Protein AF-C1GWN7-F1 (afdb_monomer_lite)

Organism: Paracoccidioides lutzii (strain ATCC MYA-826 / Pb01) (NCBI:txid502779)

Structure (mmCIF, N/CA/C/O backbone):
data_AF-C1GWN7-F1
#
_entry.id   AF-C1GWN7-F1
#
loop_
_atom_site.group_PDB
_atom_site.id
_atom_site.type_symbol
_atom_site.label_atom_id
_atom_site.label_alt_id
_atom_site.label_comp_id
_atom_site.label_asym_id
_atom_site.label_entity_id
_atom_site.label_seq_id
_atom_site.pdbx_PDB_ins_code
_atom_site.Cartn_x
_atom_site.Cartn_y
_atom_site.Cartn_z
_atom_site.occupancy
_atom_site.B_iso_or_equiv
_atom_site.auth_seq_id
_atom_site.auth_comp_id
_atom_site.auth_asym_id
_atom_site.auth_atom_id
_atom_site.pdbx_PDB_model_num
ATOM 1 N N . MET A 1 1 ? 1.095 9.911 -1.738 1.00 55.31 1 MET A N 1
ATOM 2 C CA . MET A 1 1 ? -0.088 9.180 -1.244 1.00 55.31 1 MET A CA 1
ATOM 3 C C . MET A 1 1 ? -1.213 9.260 -2.261 1.00 55.31 1 MET A C 1
ATOM 5 O O . MET A 1 1 ? -1.708 10.357 -2.487 1.00 55.31 1 MET A O 1
ATOM 9 N N . PRO A 1 2 ? -1.704 8.148 -2.815 1.00 67.81 2 PRO A N 1
ATOM 10 C CA . PRO A 1 2 ? -3.131 8.040 -3.028 1.00 67.81 2 PRO A CA 1
ATOM 11 C C . PRO A 1 2 ? -3.782 7.811 -1.658 1.00 67.81 2 PRO A C 1
ATOM 13 O O . PRO A 1 2 ? -3.815 6.685 -1.168 1.00 67.81 2 PRO A O 1
ATOM 16 N N . LEU A 1 3 ? -4.278 8.875 -1.021 1.00 75.88 3 LEU A N 1
ATOM 17 C CA . LEU A 1 3 ? -4.998 8.800 0.262 1.00 75.88 3 LEU A CA 1
ATOM 18 C C . LEU A 1 3 ? -6.092 7.707 0.241 1.00 75.88 3 LEU A C 1
ATOM 20 O O . LEU A 1 3 ? -6.358 7.060 1.250 1.00 75.88 3 LEU A O 1
ATOM 24 N N . HIS A 1 4 ? -6.648 7.430 -0.946 1.00 77.81 4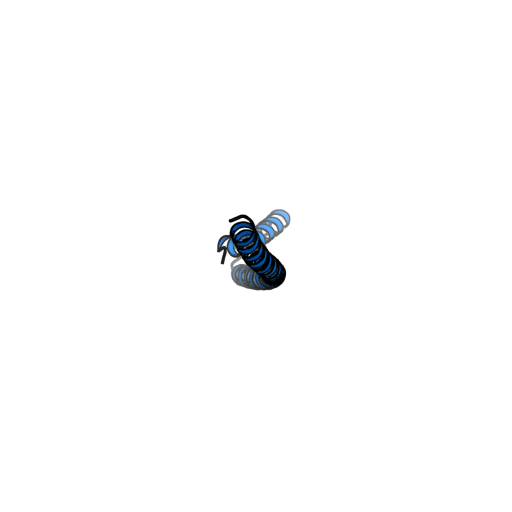 HIS A N 1
ATOM 25 C CA . HIS A 1 4 ? -7.637 6.382 -1.173 1.00 77.81 4 HIS A CA 1
ATOM 26 C C . HIS A 1 4 ? -7.180 4.973 -0.761 1.00 77.81 4 HIS A C 1
ATOM 28 O O . HIS A 1 4 ? -8.021 4.211 -0.306 1.00 77.81 4 HIS A O 1
ATOM 34 N N . LYS A 1 5 ? -5.895 4.594 -0.894 1.00 77.19 5 LYS A N 1
ATOM 35 C CA . LYS A 1 5 ? -5.446 3.219 -0.582 1.00 77.19 5 LYS A CA 1
ATOM 36 C C . LYS A 1 5 ? -5.507 2.935 0.914 1.00 77.19 5 LYS A C 1
ATOM 38 O O . LYS A 1 5 ? -6.020 1.897 1.322 1.00 77.19 5 LYS A O 1
ATOM 43 N N . VAL A 1 6 ? -5.027 3.880 1.721 1.00 79.12 6 VAL A N 1
ATOM 44 C CA . VAL A 1 6 ? -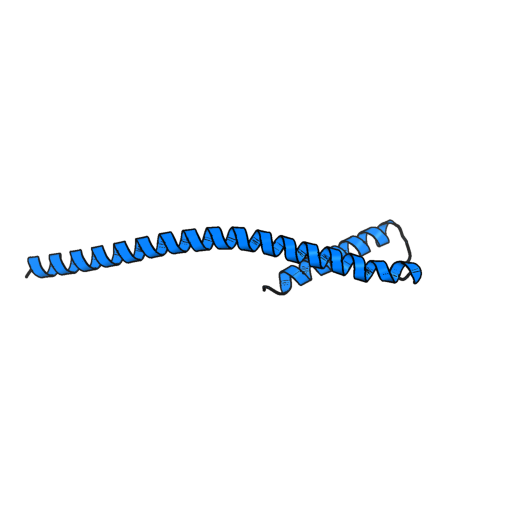5.081 3.791 3.186 1.00 79.12 6 VAL A CA 1
ATOM 45 C C . VAL A 1 6 ? -6.530 3.840 3.663 1.00 79.12 6 VAL A C 1
ATOM 47 O O . VAL A 1 6 ? -6.920 3.034 4.504 1.00 79.12 6 VAL A O 1
ATOM 50 N N . LEU A 1 7 ? -7.350 4.727 3.085 1.00 84.25 7 LEU A N 1
ATOM 51 C CA . LEU A 1 7 ? -8.781 4.798 3.392 1.00 84.25 7 LEU A CA 1
ATOM 52 C C . LEU A 1 7 ? -9.510 3.498 3.037 1.00 84.25 7 LEU A C 1
ATOM 54 O O . LEU A 1 7 ? -10.310 3.019 3.834 1.00 84.25 7 LEU A O 1
ATOM 58 N N . PHE A 1 8 ? -9.203 2.905 1.882 1.00 87.75 8 PHE A N 1
ATOM 59 C CA . PHE A 1 8 ? -9.785 1.639 1.454 1.00 87.75 8 PHE A CA 1
ATOM 60 C C . PHE A 1 8 ? -9.409 0.506 2.409 1.00 87.75 8 PHE A C 1
ATOM 62 O O . PHE A 1 8 ? -10.290 -0.212 2.861 1.00 87.75 8 PHE A O 1
ATOM 69 N N . TRP A 1 9 ? -8.131 0.374 2.774 1.00 84.31 9 TRP A N 1
ATOM 70 C CA . TRP A 1 9 ? -7.683 -0.680 3.691 1.00 84.31 9 TRP A CA 1
ATOM 71 C C . TRP A 1 9 ? -8.190 -0.498 5.124 1.00 84.31 9 TRP A C 1
ATOM 73 O O . TRP A 1 9 ? -8.590 -1.471 5.762 1.00 84.31 9 TRP A O 1
ATOM 83 N N . SER A 1 10 ? -8.231 0.739 5.620 1.00 84.38 10 SER A N 1
ATOM 84 C CA . SER A 1 10 ? -8.818 1.057 6.926 1.00 84.38 10 SER A CA 1
ATOM 85 C C . SER A 1 10 ? -10.322 0.758 6.944 1.00 84.38 10 SER A C 1
ATOM 87 O O . SER A 1 10 ? -10.812 0.042 7.819 1.00 84.38 10 SER A O 1
ATOM 89 N N . GLY A 1 11 ? -11.045 1.214 5.914 1.00 87.88 11 GLY A N 1
ATOM 90 C CA . GLY A 1 11 ? -12.462 0.917 5.722 1.00 87.88 11 GLY A CA 1
ATOM 91 C C . GLY A 1 11 ? -12.732 -0.579 5.564 1.00 87.88 11 GLY A C 1
ATOM 92 O O . GLY A 1 11 ? -13.689 -1.083 6.141 1.00 87.88 11 GLY A O 1
ATOM 93 N N . PHE A 1 12 ? -11.861 -1.309 4.865 1.00 90.12 12 PHE A N 1
ATOM 94 C CA . PHE A 1 12 ? -11.945 -2.759 4.717 1.00 90.12 12 PHE A CA 1
ATOM 95 C C . PHE A 1 12 ? -11.769 -3.477 6.059 1.00 90.12 12 PHE A C 1
ATOM 97 O O . PHE A 1 12 ? -12.568 -4.348 6.384 1.00 90.12 12 PHE A O 1
ATOM 104 N N . GLY A 1 13 ? -10.797 -3.078 6.886 1.00 84.69 13 GLY A N 1
ATOM 105 C CA . GLY A 1 13 ? -10.628 -3.638 8.232 1.00 84.69 13 GLY A CA 1
ATOM 106 C C . GLY A 1 13 ? -11.860 -3.427 9.121 1.00 84.69 13 GLY A C 1
ATOM 107 O O . GLY A 1 13 ? -12.309 -4.349 9.803 1.00 84.69 13 GLY A O 1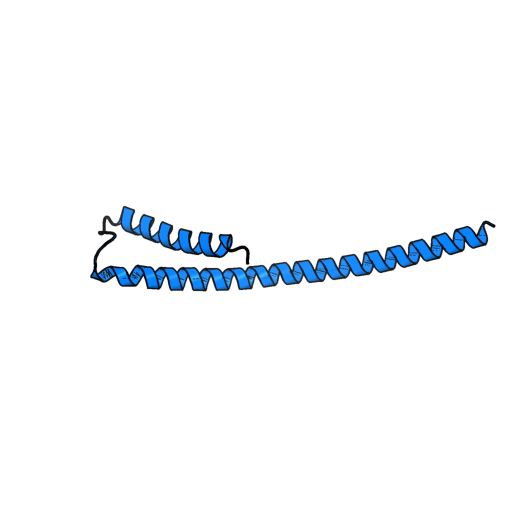
ATOM 108 N N . ILE A 1 14 ? -12.458 -2.234 9.056 1.00 85.62 14 ILE A N 1
ATOM 109 C CA . ILE A 1 14 ? -13.716 -1.920 9.744 1.00 85.62 14 ILE A CA 1
ATOM 110 C C . ILE A 1 14 ? -14.872 -2.764 9.178 1.00 85.62 14 ILE A C 1
ATOM 112 O O . ILE A 1 14 ? -15.639 -3.339 9.948 1.00 85.62 14 ILE A O 1
ATOM 116 N N . ALA A 1 15 ? -14.977 -2.896 7.854 1.00 89.19 15 ALA A N 1
ATOM 117 C CA . ALA A 1 15 ? -16.008 -3.688 7.185 1.00 89.19 15 ALA A CA 1
ATOM 118 C C . ALA A 1 15 ? -15.920 -5.179 7.543 1.00 89.19 15 ALA A C 1
ATOM 120 O O . ALA A 1 15 ? -16.940 -5.794 7.838 1.00 89.19 15 ALA A O 1
ATOM 121 N N . VAL A 1 16 ? -14.713 -5.748 7.600 1.00 87.94 16 VAL A N 1
ATOM 122 C CA . VAL A 1 16 ? -14.483 -7.125 8.065 1.00 87.94 16 VAL A CA 1
ATOM 123 C C . VAL A 1 16 ? -14.915 -7.284 9.524 1.00 87.94 16 VAL A C 1
ATOM 125 O O . VAL A 1 16 ? -15.532 -8.289 9.874 1.00 87.94 16 VAL A O 1
ATOM 128 N N . ARG A 1 17 ? -14.672 -6.283 10.384 1.00 78.56 17 ARG A N 1
ATOM 129 C CA . ARG A 1 17 ? -15.146 -6.313 11.776 1.00 78.56 17 ARG A CA 1
ATOM 130 C C . ARG A 1 17 ? -16.672 -6.227 11.875 1.00 78.56 17 ARG A C 1
ATOM 132 O O . ARG A 1 17 ? -17.256 -6.962 12.669 1.00 78.56 17 ARG A O 1
ATOM 139 N N . PHE A 1 18 ? -17.318 -5.386 11.063 1.00 84.56 18 PHE A N 1
ATOM 140 C CA . PHE A 1 18 ? -18.782 -5.340 10.948 1.00 84.56 18 PHE A CA 1
ATOM 141 C C . PHE A 1 18 ? -19.352 -6.666 10.442 1.00 84.56 18 PHE A C 1
ATOM 143 O O . PHE A 1 18 ? -20.342 -7.138 10.992 1.00 84.56 18 PHE A O 1
ATOM 150 N N . TRP A 1 19 ? -18.711 -7.294 9.454 1.00 88.06 19 TRP A N 1
ATOM 151 C CA . TRP A 1 19 ? -19.083 -8.621 8.964 1.00 88.06 19 TRP A CA 1
ATOM 152 C C . TRP A 1 19 ? -18.982 -9.664 10.080 1.00 88.06 19 TRP A C 1
ATOM 154 O O . TRP A 1 19 ? -19.928 -10.415 10.308 1.00 88.06 19 TRP A O 1
ATOM 164 N N . GLN A 1 20 ? -17.863 -9.691 10.813 1.00 80.12 20 GLN A N 1
ATOM 165 C CA . GLN A 1 20 ? -17.660 -10.622 11.923 1.00 80.12 20 GLN A CA 1
ATOM 166 C C . GLN A 1 20 ? -18.743 -10.456 13.001 1.00 80.12 20 GLN A C 1
ATOM 168 O O . GLN A 1 20 ? -19.351 -11.437 13.422 1.00 80.12 20 GLN A O 1
ATOM 173 N N . LEU A 1 21 ? -19.014 -9.219 13.427 1.00 78.00 21 LEU A N 1
ATOM 174 C CA . LEU A 1 21 ? -20.037 -8.921 14.435 1.00 78.00 21 LEU A CA 1
ATOM 175 C C . LEU A 1 21 ? -21.461 -9.183 13.927 1.00 78.00 21 LEU A C 1
ATOM 177 O O . LEU A 1 21 ? -22.317 -9.577 14.715 1.00 78.00 21 LEU A O 1
ATOM 181 N N . GLY A 1 22 ? -21.702 -8.993 12.627 1.00 80.19 22 GLY A N 1
ATOM 182 C CA . GLY A 1 22 ? -22.966 -9.320 11.975 1.00 80.19 22 GLY A CA 1
ATOM 183 C C . GLY A 1 22 ? -23.276 -10.816 12.025 1.00 80.19 22 GLY A C 1
ATOM 184 O O . GLY A 1 22 ? -24.419 -11.182 12.283 1.00 80.19 22 GLY A O 1
ATOM 185 N N . ILE A 1 23 ? -22.261 -11.675 11.854 1.00 81.56 23 ILE A N 1
ATOM 186 C CA . ILE A 1 23 ? -22.407 -13.132 12.014 1.00 81.56 23 ILE A CA 1
ATOM 187 C C . ILE A 1 23 ? -22.553 -13.519 13.493 1.00 81.56 23 ILE A C 1
ATOM 189 O O . ILE A 1 23 ? -23.429 -14.309 13.829 1.00 81.56 23 ILE A O 1
ATOM 193 N N . GLU A 1 24 ? -21.722 -12.971 14.387 1.00 75.12 24 GLU A N 1
ATOM 194 C CA . GLU A 1 24 ? -21.753 -13.308 15.823 1.00 75.12 24 GLU A CA 1
ATOM 195 C C . GLU A 1 24 ? -22.947 -12.696 16.589 1.00 75.12 24 GLU A C 1
ATOM 197 O O . GLU A 1 24 ? -23.101 -12.980 17.777 1.00 75.12 24 GLU A O 1
ATOM 202 N N . MET A 1 25 ? -23.780 -11.850 15.958 1.00 73.19 25 MET A N 1
ATOM 203 C CA . MET A 1 25 ? -24.911 -11.141 16.592 1.00 73.19 25 MET A CA 1
ATOM 204 C C . MET A 1 25 ? -24.526 -10.455 17.920 1.00 73.19 25 MET A C 1
ATOM 206 O O . MET A 1 25 ? -25.339 -10.318 18.837 1.00 73.19 25 MET A O 1
ATOM 210 N N . ARG A 1 26 ? -23.266 -10.016 18.060 1.00 68.06 26 ARG A N 1
ATOM 211 C CA . ARG A 1 26 ? -22.801 -9.297 19.253 1.00 68.06 26 ARG A CA 1
ATOM 212 C C . ARG A 1 26 ? -23.024 -7.794 19.089 1.00 68.06 26 ARG A C 1
ATOM 214 O O . ARG A 1 26 ? -22.761 -7.255 18.013 1.00 68.06 26 ARG A O 1
ATOM 221 N N . PRO A 1 27 ? -23.472 -7.088 20.146 1.00 70.12 27 PRO A N 1
ATOM 222 C CA . PRO A 1 27 ? -23.769 -5.665 20.064 1.00 70.12 27 PRO A CA 1
ATOM 223 C C . PRO A 1 27 ? -22.538 -4.872 19.610 1.00 70.12 27 PRO A C 1
ATOM 225 O O . PRO A 1 27 ? -21.514 -4.842 20.294 1.00 70.12 27 PRO A O 1
ATOM 228 N N . LEU A 1 28 ? -22.677 -4.187 18.469 1.00 63.00 28 LEU A N 1
ATOM 229 C CA . LEU A 1 28 ? -21.643 -3.347 17.847 1.00 63.00 28 LEU A CA 1
ATOM 230 C C . LEU A 1 28 ? -21.116 -2.268 18.811 1.00 63.00 28 LEU A C 1
ATOM 232 O O . LEU A 1 28 ? -19.942 -1.905 18.779 1.00 63.00 28 LEU A O 1
ATOM 236 N N . PHE A 1 29 ? -21.982 -1.788 19.704 1.00 64.31 29 PHE A N 1
ATOM 237 C CA . PHE A 1 29 ? -21.706 -0.719 20.664 1.00 64.31 29 PHE A CA 1
ATOM 238 C C . PHE A 1 29 ? -21.662 -1.224 22.110 1.00 64.31 29 PHE A C 1
ATOM 240 O O . PHE A 1 29 ? -22.224 -0.613 23.020 1.00 64.31 29 PHE A O 1
ATOM 247 N N . GLN A 1 30 ? -20.987 -2.347 22.361 1.00 66.62 30 GLN A N 1
ATOM 248 C CA . GLN A 1 30 ? -20.688 -2.728 23.738 1.00 66.62 30 GLN A CA 1
ATOM 249 C C . GLN A 1 30 ? -19.640 -1.757 24.303 1.00 66.62 30 GLN A C 1
ATOM 251 O O . GLN A 1 30 ? -18.519 -1.697 23.805 1.00 66.62 30 GLN A O 1
ATOM 256 N N . LYS A 1 31 ? -19.984 -0.987 25.346 1.00 70.75 31 LYS A N 1
ATOM 257 C CA . LYS A 1 31 ? -19.105 0.061 25.912 1.00 70.75 31 LYS A CA 1
ATOM 258 C C . LYS A 1 31 ? -17.702 -0.454 26.277 1.00 70.75 31 LYS A C 1
ATOM 260 O O . LYS A 1 31 ? -16.722 0.251 26.076 1.00 70.75 31 LYS A O 1
ATOM 265 N N . GLN A 1 32 ? -17.604 -1.706 26.736 1.00 72.69 32 GLN A N 1
ATOM 266 C CA . GLN A 1 32 ? -16.332 -2.381 27.032 1.00 72.69 32 GLN A CA 1
ATOM 267 C C . GLN A 1 32 ? -15.518 -2.783 25.795 1.00 72.69 32 GLN A C 1
ATOM 269 O O . GLN A 1 32 ? -14.331 -3.040 25.932 1.00 72.69 32 GLN A O 1
ATOM 274 N N . ALA A 1 33 ? -16.119 -2.854 24.608 1.00 70.44 33 ALA A N 1
ATOM 275 C CA . ALA A 1 33 ? -15.447 -3.212 23.360 1.00 70.44 33 ALA A CA 1
ATOM 276 C C . ALA A 1 33 ? -15.126 -1.989 22.483 1.00 70.44 33 ALA A C 1
ATOM 278 O O . ALA A 1 33 ? -14.511 -2.141 21.434 1.00 70.44 33 ALA A O 1
ATOM 279 N N . LEU A 1 34 ? -15.495 -0.769 22.897 1.00 75.50 34 LEU A N 1
ATOM 280 C CA . LEU A 1 34 ? -15.249 0.444 22.107 1.00 75.50 34 LEU A CA 1
ATOM 281 C C . LEU A 1 34 ? -13.757 0.689 21.829 1.00 75.50 34 LEU A C 1
ATOM 283 O O . LEU A 1 34 ? -13.413 1.189 20.764 1.00 75.50 34 LEU A O 1
ATOM 287 N N . TRP A 1 35 ? -12.866 0.285 22.741 1.00 83.50 35 TRP A N 1
ATOM 288 C CA . TRP A 1 35 ? -11.410 0.392 22.563 1.00 83.50 35 TRP A CA 1
ATOM 289 C C . TRP A 1 35 ? -10.865 -0.504 21.436 1.00 83.50 35 TRP A C 1
ATOM 291 O O . TRP A 1 35 ? -9.788 -0.240 20.899 1.00 83.50 35 TRP A O 1
ATOM 301 N N . VAL A 1 36 ? -11.622 -1.532 21.033 1.00 81.44 36 VAL A N 1
ATOM 302 C CA . VAL A 1 36 ? -11.258 -2.428 19.929 1.00 81.44 36 VAL A CA 1
ATOM 303 C C . VAL A 1 36 ? -11.275 -1.673 18.598 1.00 81.44 36 VAL A C 1
ATOM 305 O O . VAL A 1 36 ? -10.474 -1.982 17.724 1.00 81.44 36 VAL A O 1
ATOM 308 N N . TYR A 1 37 ? -12.115 -0.642 18.438 1.00 76.81 37 TYR A N 1
ATOM 309 C CA . TYR A 1 37 ? -12.151 0.154 17.207 1.00 76.81 37 TYR A CA 1
ATOM 310 C C . TYR A 1 37 ? -10.847 0.936 16.969 1.00 76.81 37 TYR A C 1
ATOM 312 O O . TYR A 1 37 ? -10.274 0.770 15.893 1.00 76.81 37 TYR A O 1
ATOM 320 N N . PRO A 1 38 ? -10.304 1.706 17.938 1.00 88.69 38 PRO A N 1
ATOM 321 C CA . PRO A 1 38 ? -8.955 2.258 17.834 1.00 88.69 38 PRO A CA 1
ATOM 322 C C . PRO A 1 38 ? -7.876 1.202 17.589 1.00 88.69 38 PRO A C 1
ATOM 324 O O . PRO A 1 38 ? -6.982 1.435 16.777 1.00 88.69 38 PRO A O 1
ATOM 327 N N . LEU A 1 39 ? -7.953 0.033 18.239 1.00 87.69 39 LEU A N 1
ATOM 328 C CA . LEU A 1 39 ? -6.986 -1.045 18.014 1.00 87.69 39 LEU A CA 1
ATOM 329 C C . LEU A 1 39 ? -7.013 -1.514 16.554 1.00 87.69 39 LEU A C 1
ATOM 331 O O . LEU A 1 39 ? -5.976 -1.523 15.897 1.00 87.69 39 LEU A O 1
ATOM 335 N N . PHE A 1 40 ? -8.190 -1.849 16.024 1.00 82.31 40 PHE A N 1
ATOM 336 C CA . PHE A 1 40 ? -8.346 -2.264 14.628 1.00 82.31 40 PHE A CA 1
ATOM 337 C C . PHE A 1 40 ? -8.001 -1.140 13.649 1.00 82.31 40 PHE A C 1
ATOM 339 O O . PHE A 1 40 ? -7.419 -1.420 12.606 1.00 82.31 40 PHE A O 1
ATOM 346 N N . ALA A 1 41 ? -8.276 0.123 13.985 1.00 86.00 41 ALA A N 1
ATOM 347 C CA . ALA A 1 41 ? -7.833 1.268 13.193 1.00 86.00 41 ALA A CA 1
ATOM 348 C C . ALA A 1 41 ? -6.299 1.376 13.163 1.00 86.00 41 ALA A C 1
ATOM 350 O O . ALA A 1 41 ? -5.720 1.656 12.116 1.00 86.00 41 ALA A O 1
ATOM 351 N N . THR A 1 42 ? -5.629 1.087 14.281 1.00 89.06 42 THR A N 1
ATOM 352 C CA . THR A 1 42 ? -4.162 1.094 14.371 1.00 89.06 42 THR A CA 1
ATOM 353 C C . THR A 1 42 ? -3.555 -0.085 13.614 1.00 89.06 42 THR A C 1
ATOM 355 O O . THR A 1 42 ? -2.581 0.094 12.891 1.00 89.06 42 THR A O 1
ATOM 358 N N . VAL A 1 43 ? -4.143 -1.281 13.728 1.00 90.38 43 VAL A N 1
ATOM 359 C CA . VAL A 1 43 ? -3.717 -2.481 12.988 1.00 90.38 43 VAL A CA 1
ATOM 360 C C . VAL A 1 43 ? -3.956 -2.311 11.488 1.00 90.38 43 VAL A C 1
ATOM 362 O O . VAL A 1 43 ? -3.061 -2.565 10.693 1.00 90.38 43 VAL A O 1
ATOM 365 N N . GLY A 1 44 ? -5.129 -1.830 11.076 1.00 87.44 44 GLY A N 1
ATOM 366 C CA . GLY A 1 44 ? -5.426 -1.545 9.672 1.00 87.44 44 GLY A CA 1
ATOM 367 C C . GLY A 1 44 ? -4.549 -0.423 9.110 1.00 87.44 44 GLY A C 1
ATOM 368 O O . GLY A 1 44 ? -4.065 -0.523 7.985 1.00 87.44 44 GLY A O 1
ATOM 369 N N . GLY A 1 45 ? -4.279 0.614 9.908 1.00 86.50 45 GLY A N 1
ATOM 370 C CA . GLY A 1 45 ? -3.374 1.704 9.550 1.00 86.50 45 GLY A CA 1
ATOM 371 C C . GLY A 1 45 ? -1.922 1.246 9.396 1.00 86.50 45 GLY A C 1
ATOM 372 O O . GLY A 1 45 ? -1.280 1.574 8.398 1.00 86.50 45 GLY A O 1
ATOM 373 N N . SER A 1 46 ? -1.412 0.440 10.332 1.00 87.06 46 SER A N 1
ATOM 374 C CA . SER A 1 46 ? -0.060 -0.127 10.249 1.00 87.06 46 SER A CA 1
ATOM 375 C C . SER A 1 46 ? 0.068 -1.120 9.093 1.00 87.06 46 SER A C 1
ATOM 377 O O . SER A 1 46 ? 1.064 -1.096 8.370 1.00 87.06 46 SER A O 1
ATOM 379 N N . PHE A 1 47 ? -0.968 -1.920 8.841 1.00 89.06 47 PHE A N 1
ATOM 380 C CA . PHE A 1 47 ? -1.027 -2.820 7.695 1.00 89.06 47 PHE A CA 1
ATOM 381 C C . PHE A 1 47 ? -1.035 -2.056 6.362 1.00 89.06 47 PHE A C 1
ATOM 383 O O . PHE A 1 47 ? -0.292 -2.400 5.442 1.00 89.06 47 PHE A O 1
ATOM 390 N N . GLY A 1 48 ? -1.802 -0.965 6.273 1.00 83.94 48 GLY A N 1
ATOM 391 C CA . GLY A 1 48 ? -1.791 -0.064 5.119 1.00 83.94 48 GLY A CA 1
ATOM 392 C C . GLY A 1 48 ? -0.419 0.576 4.880 1.00 83.94 48 GLY A C 1
ATOM 393 O O . GLY A 1 48 ? 0.045 0.627 3.741 1.00 83.94 48 GLY A O 1
ATOM 394 N N . TYR A 1 49 ? 0.269 0.998 5.948 1.00 82.44 49 TYR A N 1
ATOM 395 C CA . TYR A 1 49 ? 1.636 1.524 5.864 1.00 82.44 49 TYR A CA 1
ATOM 396 C C . TYR A 1 49 ? 2.628 0.473 5.345 1.00 82.44 49 TYR A C 1
ATOM 398 O O . TYR A 1 49 ? 3.473 0.771 4.497 1.00 82.44 49 TYR A O 1
ATOM 406 N N . TRP A 1 50 ? 2.503 -0.770 5.812 1.00 86.12 50 TRP A N 1
ATOM 407 C CA . TRP A 1 50 ? 3.342 -1.872 5.353 1.00 86.12 50 TRP A CA 1
ATOM 408 C C . TRP A 1 50 ? 3.133 -2.177 3.863 1.00 86.12 50 TRP A C 1
ATOM 410 O O . TRP A 1 50 ? 4.111 -2.261 3.116 1.00 86.12 50 TRP A O 1
ATOM 420 N N . LEU A 1 51 ? 1.880 -2.248 3.404 1.00 84.75 51 LEU A N 1
ATOM 421 C CA . LEU A 1 51 ? 1.556 -2.443 1.988 1.00 84.75 51 LEU A CA 1
ATOM 422 C C . LEU A 1 51 ? 2.089 -1.319 1.095 1.00 84.75 51 LEU A C 1
ATOM 424 O O . LEU A 1 51 ? 2.624 -1.600 0.025 1.00 84.75 51 LEU A O 1
ATOM 428 N N . GLU A 1 52 ? 2.017 -0.057 1.530 1.00 81.00 52 GLU A N 1
ATOM 429 C CA . GLU A 1 52 ? 2.617 1.043 0.766 1.00 81.00 52 GLU A CA 1
ATOM 430 C C . GLU A 1 52 ? 4.147 0.905 0.682 1.00 81.00 52 GLU A C 1
ATOM 432 O O . GLU A 1 52 ? 4.747 1.218 -0.348 1.00 81.00 52 GLU A O 1
ATOM 437 N N . GLY A 1 53 ? 4.790 0.389 1.733 1.00 81.94 53 GLY A N 1
ATOM 438 C CA . GLY A 1 53 ? 6.203 0.017 1.693 1.00 81.94 53 GLY A CA 1
ATOM 439 C C . GLY A 1 53 ? 6.509 -1.044 0.628 1.00 81.94 53 GLY A C 1
ATOM 440 O O . GLY A 1 53 ? 7.509 -0.930 -0.083 1.00 81.94 53 GLY A O 1
ATOM 441 N N . VAL A 1 54 ? 5.637 -2.045 0.474 1.00 80.75 54 VAL A N 1
ATOM 442 C CA . VAL A 1 54 ? 5.754 -3.084 -0.566 1.00 80.75 54 VAL A CA 1
ATOM 443 C C . VAL A 1 54 ? 5.540 -2.496 -1.965 1.00 80.75 54 VAL A C 1
ATOM 445 O O . VAL A 1 54 ? 6.352 -2.743 -2.859 1.00 80.75 54 VAL A O 1
ATOM 448 N N . ASP A 1 55 ? 4.516 -1.661 -2.149 1.00 78.19 55 ASP A N 1
ATOM 449 C CA . ASP A 1 55 ? 4.238 -0.979 -3.420 1.00 78.19 55 ASP A CA 1
ATOM 450 C C . ASP A 1 55 ? 5.403 -0.080 -3.852 1.00 78.19 55 ASP A C 1
ATOM 452 O O . ASP A 1 55 ? 5.797 -0.080 -5.020 1.00 78.19 55 ASP A O 1
ATOM 456 N N . LYS A 1 56 ? 5.999 0.664 -2.911 1.00 78.12 56 LYS A N 1
ATOM 457 C CA . LYS A 1 56 ? 7.162 1.525 -3.178 1.00 78.12 56 LYS A CA 1
ATOM 458 C C . LYS A 1 56 ? 8.350 0.733 -3.703 1.00 78.12 56 LYS A C 1
ATOM 460 O O . LYS A 1 56 ? 9.028 1.213 -4.606 1.00 78.12 56 LYS A O 1
ATOM 465 N N . ARG A 1 57 ? 8.587 -0.481 -3.195 1.00 79.25 57 ARG A N 1
ATOM 466 C CA . ARG A 1 57 ? 9.655 -1.356 -3.704 1.00 79.25 57 ARG A CA 1
ATOM 467 C C . ARG A 1 57 ? 9.399 -1.772 -5.151 1.00 79.25 57 ARG A C 1
ATOM 469 O O . ARG A 1 57 ? 10.320 -1.730 -5.960 1.00 79.25 57 ARG A O 1
ATOM 476 N N . GLN A 1 58 ? 8.160 -2.120 -5.495 1.00 80.50 58 GLN A N 1
ATOM 477 C CA . GLN A 1 58 ? 7.811 -2.484 -6.873 1.00 80.50 58 GLN A CA 1
ATOM 478 C C . GLN A 1 58 ? 7.926 -1.283 -7.817 1.00 80.50 58 GLN A C 1
ATOM 480 O O . GLN A 1 58 ? 8.552 -1.380 -8.872 1.00 80.50 58 GLN A O 1
ATOM 485 N N . LEU A 1 59 ? 7.385 -0.129 -7.416 1.00 80.25 59 LEU A N 1
ATOM 486 C CA . LEU A 1 59 ? 7.478 1.107 -8.192 1.00 80.25 59 LEU A CA 1
ATOM 487 C C . LEU A 1 59 ? 8.922 1.577 -8.370 1.00 80.25 59 LEU A C 1
ATOM 489 O O . LEU A 1 59 ? 9.251 2.055 -9.450 1.00 80.25 59 LEU A O 1
ATOM 493 N N . ALA A 1 60 ? 9.784 1.412 -7.365 1.00 82.56 60 ALA A N 1
ATOM 494 C CA . ALA A 1 60 ? 11.204 1.739 -7.475 1.00 82.56 60 ALA A CA 1
ATOM 495 C C . ALA A 1 60 ? 11.898 0.886 -8.547 1.00 82.56 60 ALA A C 1
ATOM 497 O O . ALA A 1 60 ? 12.584 1.435 -9.404 1.00 82.56 60 ALA A O 1
ATOM 498 N N . ILE A 1 61 ? 11.639 -0.426 -8.575 1.00 82.94 61 ILE A N 1
ATOM 499 C CA . ILE A 1 61 ? 12.179 -1.326 -9.609 1.00 82.94 61 ILE A CA 1
ATOM 500 C C . ILE A 1 61 ? 11.664 -0.926 -11.000 1.00 82.94 61 ILE A C 1
ATOM 502 O O . ILE A 1 61 ? 12.417 -0.923 -11.975 1.00 82.94 61 ILE A O 1
ATOM 506 N N . LEU A 1 62 ? 10.381 -0.570 -11.117 1.00 85.62 62 LEU A N 1
ATOM 507 C CA . LEU A 1 62 ? 9.815 -0.091 -12.382 1.00 85.62 62 LEU A CA 1
ATOM 508 C C . LEU A 1 62 ? 10.426 1.251 -12.812 1.00 85.62 62 LEU A C 1
ATOM 510 O O . LEU A 1 62 ? 10.692 1.442 -13.999 1.00 85.62 62 LEU A O 1
ATOM 514 N N . ALA A 1 63 ? 10.656 2.168 -11.872 1.00 87.12 63 ALA A N 1
ATOM 515 C CA . ALA A 1 63 ? 11.257 3.473 -12.129 1.00 87.12 63 ALA A CA 1
ATOM 516 C C . ALA A 1 63 ? 12.715 3.342 -12.586 1.00 87.12 63 ALA A C 1
ATOM 518 O O . ALA A 1 63 ? 13.088 3.948 -13.588 1.00 87.12 63 ALA A O 1
ATOM 519 N N . GLU A 1 64 ? 13.500 2.488 -11.930 1.00 87.69 64 GLU A N 1
ATOM 520 C CA . GLU A 1 64 ? 14.883 2.183 -12.308 1.00 87.69 64 GLU A CA 1
ATOM 521 C C . GLU A 1 64 ? 14.954 1.587 -13.721 1.00 87.69 64 GLU A C 1
ATOM 523 O O . GLU A 1 64 ? 15.705 2.057 -14.581 1.00 87.69 64 GLU A O 1
ATOM 528 N N . ARG A 1 65 ? 14.084 0.613 -14.026 1.00 89.31 65 ARG A N 1
ATOM 529 C CA . ARG A 1 65 ? 13.984 0.054 -15.382 1.00 89.31 65 ARG A CA 1
ATOM 530 C C . ARG A 1 65 ? 13.596 1.119 -16.402 1.00 89.31 65 ARG A C 1
ATOM 532 O O . ARG A 1 65 ? 14.208 1.181 -17.469 1.00 89.31 65 ARG A O 1
ATOM 539 N N . LYS A 1 66 ? 12.622 1.976 -16.087 1.00 88.19 66 LYS A N 1
ATOM 540 C CA . LYS A 1 66 ? 12.198 3.073 -16.968 1.00 88.19 66 LYS A CA 1
ATOM 541 C C . LYS A 1 66 ? 13.344 4.048 -17.239 1.00 88.19 66 LYS A C 1
ATOM 543 O O . LYS A 1 66 ? 13.531 4.429 -18.392 1.00 88.19 66 LYS A O 1
ATOM 548 N N . GLN A 1 67 ? 14.124 4.404 -16.224 1.00 89.38 67 GLN A N 1
ATOM 549 C CA . GLN A 1 67 ? 15.281 5.282 -16.373 1.00 89.38 67 GLN A CA 1
ATOM 550 C C . GLN A 1 67 ? 16.340 4.656 -17.289 1.00 89.38 67 GLN A C 1
ATOM 552 O O . GLN A 1 67 ? 16.751 5.289 -18.258 1.00 89.38 67 GLN A O 1
ATOM 557 N N . SER A 1 68 ? 16.661 3.372 -17.097 1.00 86.50 68 SER A N 1
ATOM 558 C CA . SER A 1 68 ? 17.608 2.661 -17.971 1.00 86.50 68 SER A CA 1
ATOM 559 C C . SER A 1 68 ? 17.158 2.604 -19.443 1.00 86.50 68 SER A C 1
ATOM 561 O O . SER A 1 68 ? 17.977 2.647 -20.363 1.00 86.50 68 SER A O 1
ATOM 563 N N . LEU A 1 69 ? 15.845 2.520 -19.693 1.00 87.00 69 LEU A N 1
ATOM 564 C CA . LEU A 1 69 ? 15.279 2.537 -21.043 1.00 87.00 69 LEU A CA 1
ATOM 565 C C . LEU A 1 69 ? 15.305 3.941 -21.656 1.00 87.00 69 LEU A C 1
ATOM 567 O O . LEU A 1 69 ? 15.564 4.072 -22.853 1.00 87.00 69 LEU A O 1
ATOM 571 N N . LEU A 1 70 ? 15.055 4.981 -20.857 1.00 90.56 70 LEU A N 1
ATOM 572 C CA . LEU A 1 70 ? 15.132 6.374 -21.298 1.00 90.56 70 LEU A CA 1
ATOM 573 C C . LEU A 1 70 ? 16.566 6.776 -21.649 1.00 90.56 70 LEU A C 1
ATOM 575 O O . LEU A 1 70 ? 16.773 7.349 -22.713 1.00 90.56 70 LEU A O 1
ATOM 579 N N . GLU A 1 71 ? 17.554 6.388 -20.844 1.00 90.06 71 GLU A N 1
ATOM 580 C CA . GLU A 1 71 ? 18.973 6.626 -21.140 1.00 90.06 71 GLU A CA 1
ATOM 581 C C . GLU A 1 71 ? 19.401 5.949 -22.449 1.00 90.06 71 GLU A C 1
ATOM 583 O O . GLU A 1 71 ? 20.105 6.538 -23.270 1.00 90.06 71 GLU A O 1
ATOM 588 N N . LYS A 1 72 ? 18.931 4.721 -22.706 1.00 89.56 72 LYS A N 1
ATOM 589 C CA . LYS A 1 72 ? 19.183 4.032 -23.983 1.00 89.56 72 LYS A CA 1
ATOM 590 C C . LYS A 1 72 ? 18.518 4.733 -25.166 1.00 89.56 72 LYS A C 1
ATOM 592 O O . LYS A 1 72 ? 19.091 4.741 -26.254 1.00 89.56 72 LYS A O 1
ATOM 597 N N . ARG A 1 73 ? 17.323 5.302 -24.976 1.00 90.38 73 ARG A N 1
ATOM 598 C CA . ARG A 1 73 ? 16.633 6.087 -26.010 1.00 90.38 73 ARG A CA 1
ATOM 599 C C . ARG A 1 73 ? 17.343 7.405 -26.293 1.00 90.38 73 ARG A C 1
ATOM 601 O O . ARG A 1 73 ? 17.503 7.728 -27.460 1.00 90.38 73 ARG A O 1
ATOM 608 N N . GLN A 1 74 ? 17.819 8.102 -25.264 1.00 89.62 74 GLN A N 1
ATOM 609 C CA . GLN A 1 74 ? 18.618 9.320 -25.421 1.00 89.62 74 GLN A CA 1
ATOM 610 C C . GLN A 1 74 ? 19.906 9.034 -26.196 1.00 89.62 74 GLN A C 1
ATOM 612 O O . GLN A 1 74 ? 20.137 9.642 -27.233 1.00 89.62 74 GLN A O 1
ATOM 617 N N . ARG A 1 75 ? 20.664 8.005 -25.794 1.00 88.81 75 ARG A N 1
ATOM 618 C CA . ARG A 1 75 ? 21.884 7.594 -26.512 1.00 88.81 75 ARG A CA 1
ATOM 619 C C . ARG A 1 75 ? 21.624 7.177 -27.958 1.00 88.81 75 ARG A C 1
ATOM 621 O O . ARG A 1 75 ? 22.498 7.333 -28.803 1.00 88.81 75 ARG A O 1
ATOM 628 N N . ARG A 1 76 ? 20.462 6.583 -28.250 1.00 89.12 76 ARG A N 1
ATOM 629 C CA . ARG A 1 76 ? 20.084 6.225 -29.622 1.00 89.12 76 ARG A CA 1
ATOM 630 C C . ARG A 1 76 ? 19.745 7.472 -30.438 1.00 89.12 76 ARG A C 1
ATOM 632 O O . ARG A 1 76 ? 20.280 7.602 -31.527 1.00 89.12 76 ARG A O 1
ATOM 639 N N . ALA A 1 77 ? 18.945 8.383 -29.890 1.00 90.44 77 ALA A N 1
ATOM 640 C CA . ALA A 1 77 ? 18.590 9.635 -30.553 1.00 90.44 77 ALA A CA 1
ATOM 641 C C . ALA A 1 77 ? 19.825 10.508 -30.844 1.00 90.44 77 ALA A C 1
ATOM 643 O O . ALA A 1 77 ? 19.931 11.065 -31.928 1.00 90.44 77 ALA A O 1
ATOM 644 N N . GLU A 1 78 ? 20.794 10.570 -29.924 1.00 88.94 78 GLU A N 1
ATOM 645 C CA . GLU A 1 78 ? 22.074 11.263 -30.145 1.00 88.94 78 GLU A CA 1
ATOM 646 C C . GLU A 1 78 ? 22.881 10.646 -31.296 1.00 88.94 78 GLU A C 1
ATOM 648 O O . GLU A 1 78 ? 23.462 11.368 -32.102 1.00 88.94 78 GLU A O 1
ATOM 653 N N . ARG A 1 79 ? 22.907 9.309 -31.397 1.00 88.94 79 ARG A N 1
ATOM 654 C CA . ARG A 1 79 ? 23.593 8.604 -32.491 1.00 88.94 79 ARG A CA 1
ATOM 655 C C . ARG A 1 79 ? 22.888 8.790 -33.826 1.00 88.94 79 ARG A C 1
ATOM 657 O O . ARG A 1 79 ? 23.566 9.012 -34.816 1.00 88.94 79 ARG A O 1
ATOM 664 N N . GLU A 1 80 ? 21.562 8.702 -33.844 1.00 88.38 80 GLU A N 1
ATOM 665 C CA . GLU A 1 80 ? 20.752 8.907 -35.049 1.00 88.38 80 GLU A CA 1
ATOM 666 C C . GLU A 1 80 ? 20.886 10.350 -35.557 1.00 88.38 80 GLU A C 1
ATOM 668 O O . GLU A 1 80 ? 21.119 10.543 -36.743 1.00 88.38 80 GLU A O 1
ATOM 673 N N . ALA A 1 81 ? 20.870 11.351 -34.668 1.00 87.88 81 ALA A N 1
ATOM 674 C CA . ALA A 1 81 ? 21.097 12.749 -35.043 1.00 87.88 81 ALA A CA 1
ATOM 675 C C . ALA A 1 81 ? 22.523 13.002 -35.569 1.00 87.88 81 ALA A C 1
ATOM 677 O O . ALA A 1 81 ? 22.710 13.757 -36.524 1.00 87.88 81 ALA A O 1
ATOM 678 N N . ALA A 1 82 ? 23.538 12.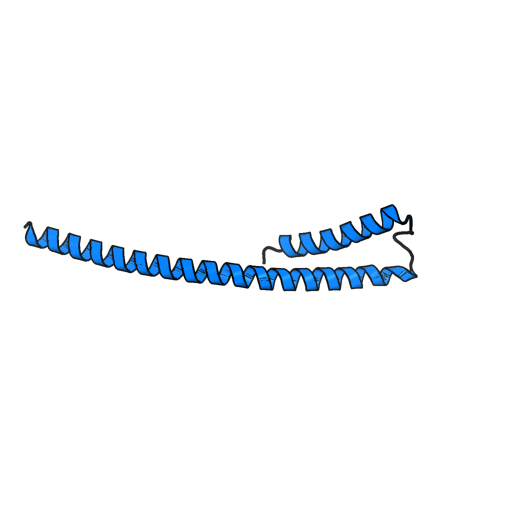370 -34.967 1.00 87.38 82 ALA A N 1
ATOM 679 C CA . ALA A 1 82 ? 24.917 12.464 -35.445 1.00 87.38 82 ALA A CA 1
ATOM 680 C C . ALA A 1 82 ? 25.084 11.812 -36.826 1.00 87.38 82 ALA A C 1
ATOM 682 O O . ALA A 1 82 ? 25.698 12.407 -37.711 1.00 87.38 82 ALA A O 1
ATOM 683 N N . ASP A 1 83 ? 24.514 10.623 -37.025 1.00 87.81 83 ASP A N 1
ATOM 684 C CA . ASP A 1 83 ? 24.566 9.909 -38.301 1.00 87.81 83 ASP A CA 1
ATOM 685 C C . ASP A 1 83 ? 23.806 10.674 -39.394 1.00 87.81 83 ASP A C 1
ATOM 687 O O . ASP A 1 83 ? 24.348 10.893 -40.471 1.00 87.81 83 ASP A O 1
ATOM 691 N N . GLU A 1 84 ? 22.618 11.210 -39.093 1.00 86.06 84 GLU A N 1
ATOM 692 C CA . GLU A 1 84 ? 21.855 12.064 -40.013 1.00 86.06 84 GLU A CA 1
ATOM 693 C C . GLU A 1 84 ? 22.648 13.318 -40.411 1.00 86.06 84 GLU A C 1
ATOM 695 O O . GLU A 1 84 ? 22.735 13.646 -41.594 1.00 86.06 84 GLU A O 1
ATOM 700 N N . SER A 1 85 ? 23.312 13.979 -39.455 1.00 83.56 85 SER A N 1
ATOM 701 C CA . SER A 1 85 ? 24.171 15.134 -39.751 1.00 83.56 85 SER A CA 1
ATOM 702 C C . SER A 1 85 ? 25.380 14.774 -40.626 1.00 83.56 85 SER A C 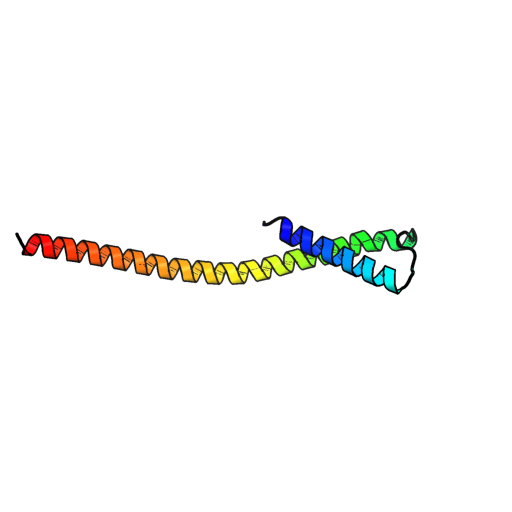1
ATOM 704 O O . SER A 1 85 ? 25.751 15.546 -41.510 1.00 83.56 85 SER A O 1
ATOM 706 N N . ASN A 1 86 ? 25.967 13.589 -40.432 1.00 84.44 86 ASN A N 1
ATO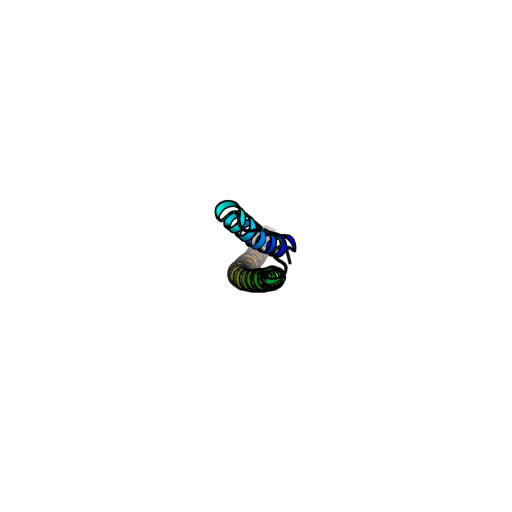M 707 C CA . ASN A 1 86 ? 27.094 13.103 -41.224 1.00 84.44 86 ASN A CA 1
ATOM 708 C C . ASN A 1 86 ? 26.656 12.666 -42.634 1.00 84.44 86 ASN A C 1
ATOM 710 O O . ASN A 1 86 ? 27.355 12.925 -43.613 1.00 84.44 86 ASN A O 1
ATOM 714 N N . VAL A 1 87 ? 25.477 12.055 -42.768 1.00 82.12 87 VAL A N 1
ATOM 715 C CA . VAL A 1 87 ? 24.879 11.711 -44.066 1.00 82.12 87 VAL A CA 1
ATOM 716 C C . VAL A 1 87 ? 24.546 12.983 -44.850 1.00 82.12 87 VAL A C 1
ATOM 718 O O . VAL A 1 87 ? 24.892 13.086 -46.024 1.00 82.12 87 VAL A O 1
ATOM 721 N N . LEU A 1 88 ? 23.965 13.998 -44.202 1.00 83.12 88 LEU A N 1
ATOM 722 C CA . LEU A 1 88 ? 23.709 15.296 -44.833 1.00 83.12 88 LEU A CA 1
ATOM 723 C C . LEU A 1 88 ? 25.014 15.963 -45.297 1.00 83.12 88 LEU A C 1
ATOM 725 O O . LEU A 1 88 ? 25.091 16.398 -46.444 1.00 83.12 88 LEU A O 1
ATOM 729 N N . ALA A 1 89 ? 26.055 15.963 -44.458 1.00 80.44 89 ALA A N 1
ATOM 730 C CA . ALA A 1 89 ? 27.360 16.541 -44.788 1.00 80.44 89 ALA A CA 1
ATOM 731 C C . ALA A 1 89 ? 28.117 15.797 -45.905 1.00 80.44 89 ALA A C 1
ATOM 733 O O . ALA A 1 89 ? 28.893 16.419 -46.620 1.00 80.44 89 ALA A O 1
ATOM 734 N N . THR A 1 90 ? 27.912 14.486 -46.061 1.00 82.94 90 THR A N 1
ATOM 735 C CA . THR A 1 90 ? 28.549 13.678 -47.123 1.00 82.94 90 THR A CA 1
ATOM 736 C C . THR A 1 90 ? 27.750 13.643 -48.429 1.00 82.94 90 THR A C 1
ATOM 738 O O . THR A 1 90 ? 28.287 13.231 -49.455 1.00 82.94 90 THR A O 1
ATOM 741 N N . SER A 1 91 ? 26.480 14.064 -48.403 1.00 76.88 91 SER A N 1
ATOM 742 C CA . SER A 1 91 ? 25.599 14.144 -49.580 1.00 76.88 91 SER A CA 1
ATOM 743 C C . SER A 1 91 ? 25.568 15.517 -50.272 1.00 76.88 91 SER A C 1
ATOM 745 O O . SER A 1 91 ? 24.933 15.637 -51.320 1.00 76.88 91 SER A O 1
ATOM 747 N N . SER A 1 92 ? 26.233 16.531 -49.703 1.00 64.62 92 SER A N 1
ATOM 748 C CA . SER A 1 92 ? 26.402 17.877 -50.288 1.00 64.62 92 SER A CA 1
ATOM 749 C C . SER A 1 92 ? 27.777 18.028 -50.928 1.00 64.62 92 SER A C 1
ATOM 751 O O . SER A 1 92 ? 27.852 18.682 -51.991 1.00 64.62 92 SER A O 1
#

Secondary structure (DSSP, 8-state):
--HHHHHHHHHHHHHHHHHHHHHHT--TT-GGGTTHHHHHHHHHHHHHHHHHHHHHHHHHHHHHHHHHHHHHHHHHHHHHHHHHHHHHHHH-

Sequence (92 aa):
MPLHKVLFWSGFGIAVRFWQLGIEMRPLFQKQALWVYPLFATVGGSFGYWLEGVDKRQLAILAERKQSLLEKRQRRAEREAADESNVLATSS

Radius of gyration: 27.26 Å; chains: 1; bounding box: 54×31×77 Å

Foldseek 3Di:
DPPVQLVVQLVVLVVVVVVVCVVVVDDPPDVVCPVVNVVSSVVSNVVSVVVVVVVVVVVVVVVVVVVVVVVVVVVVVVVVVVVVVVVVVVVD

pLDDT: mean 82.3, std 7.28, range [55.31, 90.56]